Protein AF-A0A7Y3F942-F1 (afdb_monomer)

Radius of gyration: 14.52 Å; Cα contacts (8 Å, |Δi|>4): 80; chains: 1; bounding box: 33×20×36 Å

pLDDT: mean 93.65, std 3.8, range [77.19, 98.12]

Sequence (62 aa):
AGFERSEVVAVEGIGWIMPDFEDRWADPANRRHILDIVALTEREPSILGVSQHLLGVGWSPA

Secondary structure (DSSP, 8-state):
---SEEEEEEESGGGGG-TTHHHHHHSHHHHHHHHHHHHHHTT-TTTGGGSSEEEEEEE---

Foldseek 3Di:
DQFPDKAKWADLFLVVVDPPSVVLCVDPVSVVVSVVVSVVGGRPVVRSVVHPDMDMDTHHDD

Structure (mmCIF, N/CA/C/O backbone):
data_AF-A0A7Y3F942-F1
#
_entry.id   AF-A0A7Y3F942-F1
#
loop_
_atom_site.group_PDB
_atom_site.id
_atom_site.type_symbol
_atom_site.label_atom_id
_atom_site.label_alt_id
_atom_site.label_comp_id
_atom_site.label_asym_id
_atom_site.label_entity_id
_atom_site.l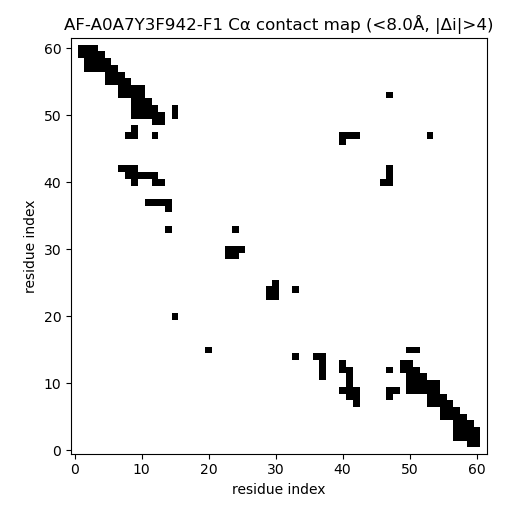abel_seq_id
_atom_site.pdbx_PDB_ins_code
_atom_site.Cartn_x
_atom_site.Cartn_y
_atom_site.Cartn_z
_atom_site.occupancy
_atom_site.B_iso_or_equiv
_atom_site.auth_seq_id
_atom_site.auth_comp_id
_atom_site.auth_asym_id
_atom_site.auth_atom_id
_atom_site.pdbx_PDB_model_num
ATOM 1 N N . ALA A 1 1 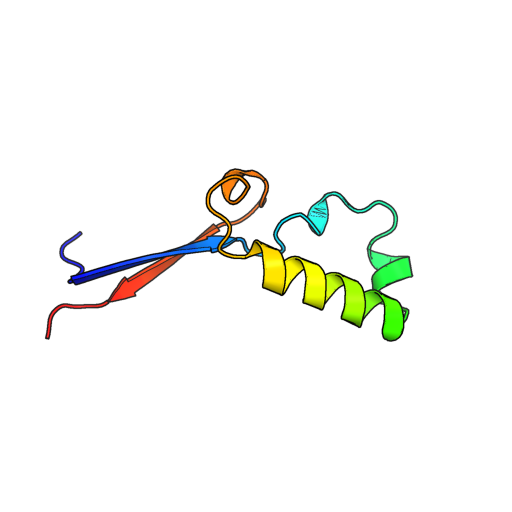? -16.222 9.727 16.464 1.00 77.19 1 ALA A N 1
ATOM 2 C CA . ALA A 1 1 ? -17.055 9.157 15.387 1.00 77.19 1 ALA A CA 1
ATOM 3 C C . ALA A 1 1 ? -17.860 7.913 15.806 1.00 77.19 1 ALA A C 1
ATOM 5 O O . ALA A 1 1 ? -18.618 7.427 14.987 1.00 77.19 1 ALA A O 1
ATOM 6 N N . GLY A 1 2 ? -17.771 7.418 17.052 1.00 92.94 2 GLY A N 1
ATOM 7 C CA . GLY A 1 2 ? -18.653 6.337 17.528 1.00 92.94 2 GLY A CA 1
ATOM 8 C C . GLY A 1 2 ? -18.323 4.926 17.021 1.00 92.94 2 GLY A C 1
ATOM 9 O O . GLY A 1 2 ? -19.134 4.036 17.221 1.00 92.94 2 GLY A O 1
ATOM 10 N N . PHE A 1 3 ? -17.166 4.712 16.385 1.00 95.44 3 PHE A N 1
ATOM 11 C CA . PHE A 1 3 ? -16.708 3.385 15.959 1.00 95.44 3 PHE A CA 1
ATOM 12 C C . PHE A 1 3 ? -16.127 2.581 17.134 1.00 95.44 3 PHE A C 1
ATOM 14 O O . PHE A 1 3 ? -15.450 3.160 17.984 1.00 95.44 3 PHE A O 1
ATOM 21 N N . GLU A 1 4 ? -16.349 1.263 17.159 1.00 96.44 4 GLU A N 1
ATOM 22 C CA . GLU A 1 4 ? -15.795 0.354 18.185 1.00 96.44 4 GLU A CA 1
ATOM 23 C C . GLU A 1 4 ? -14.317 0.009 17.946 1.00 96.44 4 GLU A C 1
ATOM 25 O O . GLU A 1 4 ? -13.544 -0.213 18.876 1.00 96.44 4 GLU A O 1
ATOM 30 N N . ARG A 1 5 ? -13.920 0.004 16.675 1.00 95.56 5 ARG A N 1
ATOM 31 C CA . ARG A 1 5 ? -12.569 -0.256 16.188 1.00 95.56 5 ARG A CA 1
ATOM 32 C C . ARG A 1 5 ? -12.324 0.663 15.005 1.00 95.56 5 ARG A C 1
ATOM 34 O O . ARG A 1 5 ? -13.255 1.009 14.271 1.00 95.56 5 ARG A O 1
ATOM 41 N N . SER A 1 6 ? -11.067 1.021 14.794 1.00 95.69 6 SER A N 1
ATOM 42 C CA . SER A 1 6 ? -10.635 1.669 13.566 1.00 95.69 6 SER A CA 1
ATOM 43 C C . SER A 1 6 ? -9.236 1.235 13.174 1.00 95.69 6 SER A C 1
ATOM 45 O O . SER A 1 6 ? -8.404 0.969 14.038 1.00 95.69 6 SER A O 1
ATOM 47 N N . GLU A 1 7 ? -8.975 1.230 11.877 1.00 95.62 7 GLU A N 1
ATOM 48 C CA . GLU A 1 7 ? -7.662 0.983 11.296 1.00 95.62 7 GLU A CA 1
ATOM 49 C C . GLU A 1 7 ? -7.402 1.994 10.192 1.00 95.62 7 GLU A C 1
ATOM 51 O O . GLU A 1 7 ? -8.340 2.473 9.553 1.00 95.62 7 GLU A O 1
ATOM 56 N N . VAL A 1 8 ? -6.130 2.297 9.947 1.00 95.62 8 VAL A N 1
ATOM 57 C CA . VAL A 1 8 ? -5.731 2.942 8.699 1.00 95.62 8 VAL A CA 1
ATOM 58 C C . VAL A 1 8 ? -4.649 2.111 8.036 1.00 95.62 8 VAL A C 1
ATOM 60 O O . VAL A 1 8 ? -3.745 1.607 8.701 1.00 95.62 8 VAL A O 1
ATOM 63 N N . VAL A 1 9 ? -4.790 1.951 6.727 1.00 96.88 9 VAL A N 1
ATOM 64 C CA . VAL A 1 9 ? -3.853 1.220 5.878 1.00 96.88 9 VAL A CA 1
ATOM 65 C C . VAL A 1 9 ? -3.380 2.120 4.747 1.00 96.88 9 VAL A C 1
ATOM 67 O O . VAL A 1 9 ? -4.115 2.999 4.281 1.00 96.88 9 VAL A O 1
ATOM 70 N N . ALA A 1 10 ? -2.143 1.907 4.318 1.00 96.00 10 ALA A N 1
ATOM 71 C CA . ALA A 1 10 ? -1.588 2.559 3.146 1.00 96.00 10 ALA A CA 1
ATOM 72 C C . ALA A 1 10 ? -2.171 1.955 1.861 1.00 96.00 10 ALA A C 1
ATOM 74 O O . ALA A 1 10 ? -2.256 0.737 1.714 1.00 96.00 10 ALA A O 1
ATOM 75 N N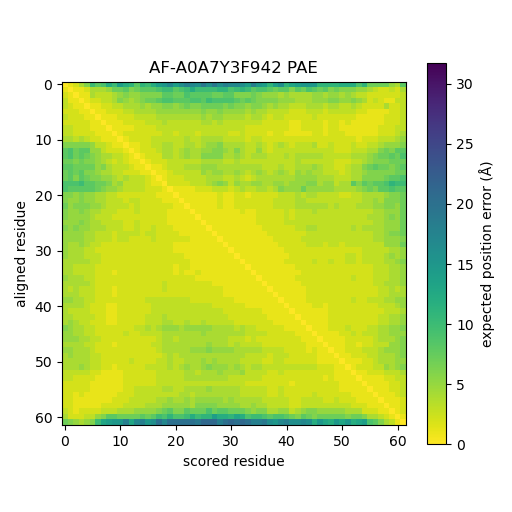 . VAL A 1 11 ? -2.544 2.817 0.917 1.00 92.88 11 VAL A N 1
ATOM 76 C CA . VAL A 1 11 ? -2.935 2.434 -0.444 1.00 92.88 11 VAL A CA 1
ATOM 77 C C . VAL A 1 11 ? -1.739 2.680 -1.356 1.00 92.88 11 VAL A C 1
ATOM 79 O O . VAL A 1 11 ? -1.241 3.795 -1.407 1.00 92.88 11 VAL A O 1
ATOM 82 N N . GLU A 1 12 ? -1.265 1.642 -2.050 1.00 89.56 12 GLU A N 1
ATOM 83 C CA . GLU A 1 12 ? -0.037 1.642 -2.879 1.00 89.56 12 GLU A CA 1
ATOM 84 C C . GLU A 1 12 ? 1.282 1.738 -2.087 1.00 89.56 12 GLU A C 1
ATOM 86 O O . GLU A 1 12 ? 2.325 1.312 -2.587 1.00 89.56 12 GLU A O 1
ATOM 91 N N . GLY A 1 13 ? 1.260 2.222 -0.841 1.00 88.44 13 GLY A N 1
ATOM 92 C CA . GLY A 1 13 ? 2.423 2.228 0.049 1.00 88.44 13 GLY A CA 1
ATOM 93 C C . GLY A 1 13 ? 3.602 2.986 -0.555 1.00 88.44 13 GLY A C 1
ATOM 94 O O . GLY A 1 13 ? 3.436 4.068 -1.106 1.00 88.44 13 GLY A O 1
ATOM 95 N N . ILE A 1 14 ? 4.807 2.421 -0.480 1.00 87.69 14 ILE A N 1
ATOM 96 C CA . ILE A 1 14 ? 6.006 3.019 -1.097 1.00 87.69 14 ILE A CA 1
ATOM 97 C C . ILE A 1 14 ? 6.064 2.847 -2.628 1.00 87.69 14 ILE A C 1
ATOM 9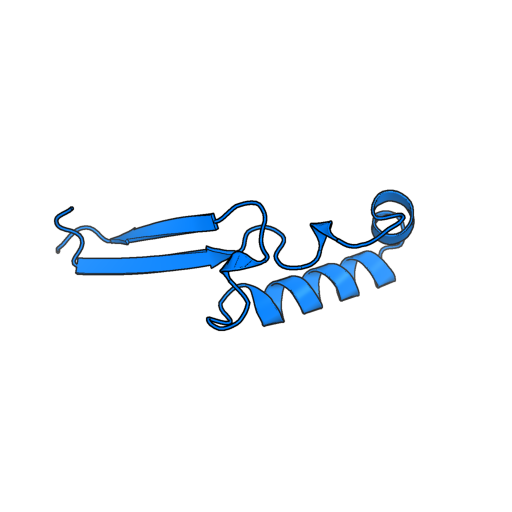9 O O . ILE A 1 14 ? 6.981 3.364 -3.266 1.00 87.69 14 ILE A O 1
ATOM 103 N N . GLY A 1 15 ? 5.111 2.120 -3.226 1.00 87.12 15 GLY A N 1
ATOM 104 C CA . GLY A 1 15 ? 5.119 1.766 -4.647 1.00 87.12 15 GLY A CA 1
ATOM 105 C C . GLY A 1 15 ? 5.088 2.971 -5.589 1.00 87.12 15 GLY A C 1
ATOM 106 O O . GLY A 1 15 ? 5.713 2.923 -6.645 1.00 87.12 15 GLY A O 1
ATOM 107 N N . TRP A 1 16 ? 4.451 4.076 -5.185 1.00 85.69 16 TRP A N 1
ATOM 108 C CA . TRP A 1 16 ? 4.318 5.285 -6.012 1.00 85.69 16 TRP A CA 1
ATOM 109 C C . TRP A 1 16 ? 5.650 6.005 -6.285 1.00 85.69 16 TRP A C 1
ATOM 111 O O . TRP A 1 16 ? 5.757 6.755 -7.250 1.00 85.69 16 TRP A O 1
ATOM 121 N N . ILE A 1 17 ? 6.671 5.793 -5.444 1.00 88.38 17 ILE A N 1
ATOM 122 C CA . ILE A 1 17 ? 7.992 6.441 -5.570 1.00 88.38 17 ILE A CA 1
ATOM 123 C C . ILE A 1 17 ? 8.819 5.790 -6.691 1.00 88.38 17 ILE A C 1
ATOM 125 O O . ILE A 1 17 ? 9.828 6.335 -7.138 1.00 88.38 17 ILE A O 1
ATOM 129 N N . MET A 1 18 ? 8.413 4.603 -7.143 1.00 89.75 18 MET A N 1
ATOM 130 C CA . MET A 1 18 ? 9.156 3.809 -8.106 1.00 89.75 18 MET A CA 1
ATOM 131 C C . MET A 1 18 ? 9.250 4.526 -9.464 1.00 89.75 18 MET A C 1
ATOM 133 O O . MET A 1 18 ? 8.219 4.746 -10.102 1.00 89.75 18 MET A O 1
ATOM 137 N N . PRO A 1 19 ? 10.463 4.841 -9.961 1.00 87.06 19 PRO A N 1
ATOM 138 C CA . PRO A 1 19 ? 10.607 5.311 -11.332 1.00 87.06 19 PRO A CA 1
ATOM 139 C C . PRO A 1 19 ? 10.223 4.184 -12.298 1.00 87.06 19 PRO A C 1
ATOM 141 O O . PRO A 1 19 ? 10.402 3.004 -11.975 1.00 87.06 19 PRO A O 1
ATOM 144 N N . ASP A 1 20 ? 9.696 4.544 -13.466 1.00 93.25 20 ASP A N 1
ATOM 145 C CA . ASP A 1 20 ? 9.333 3.603 -14.536 1.00 93.25 20 ASP A CA 1
ATOM 146 C C . ASP A 1 20 ? 8.320 2.533 -14.085 1.00 93.25 20 ASP A C 1
ATOM 148 O O . ASP A 1 20 ? 8.415 1.357 -14.449 1.00 93.25 20 ASP A O 1
ATOM 152 N N . PHE A 1 21 ? 7.359 2.932 -13.240 1.00 93.25 21 PHE A N 1
ATOM 153 C CA . PHE A 1 21 ? 6.340 2.030 -12.695 1.00 93.25 21 PHE A CA 1
ATOM 154 C C . PHE A 1 21 ? 5.647 1.216 -13.790 1.00 93.25 21 PHE A C 1
ATOM 156 O O . PHE A 1 21 ? 5.544 0.002 -13.654 1.00 93.25 21 PHE A O 1
ATOM 163 N N . GLU A 1 22 ? 5.232 1.859 -14.884 1.00 95.06 22 GLU A N 1
ATOM 164 C CA . GLU A 1 22 ? 4.514 1.203 -15.984 1.00 95.06 22 GLU A CA 1
ATOM 165 C C . GLU A 1 22 ? 5.319 0.054 -16.607 1.00 95.06 22 GLU A C 1
ATOM 167 O O . GLU A 1 22 ? 4.804 -1.056 -16.765 1.00 95.06 22 GLU A O 1
ATOM 172 N N . ASP A 1 23 ? 6.609 0.271 -16.876 1.00 96.75 23 ASP A N 1
ATOM 173 C CA . ASP A 1 23 ? 7.485 -0.743 -17.471 1.00 96.75 23 ASP A CA 1
ATOM 174 C C . ASP A 1 23 ? 7.680 -1.937 -16.528 1.00 96.75 23 ASP A C 1
ATOM 176 O O . ASP A 1 23 ? 7.644 -3.100 -16.943 1.00 96.75 23 ASP A O 1
ATOM 180 N N . ARG A 1 24 ? 7.842 -1.670 -15.227 1.00 94.31 24 ARG A N 1
ATOM 181 C CA . ARG A 1 24 ? 7.966 -2.724 -14.209 1.00 94.31 24 ARG A CA 1
ATOM 182 C C . ARG A 1 24 ? 6.650 -3.447 -13.968 1.00 94.31 24 ARG A C 1
ATOM 184 O O . ARG A 1 24 ? 6.651 -4.653 -13.745 1.00 94.31 24 ARG A O 1
ATOM 191 N N . TRP A 1 25 ? 5.531 -2.739 -14.014 1.00 95.62 25 TRP A N 1
ATOM 192 C CA . TRP A 1 25 ? 4.207 -3.314 -13.829 1.00 95.62 25 TRP A CA 1
ATOM 193 C C . TRP A 1 25 ? 3.799 -4.215 -14.998 1.00 95.62 25 TRP A C 1
ATOM 195 O O . TRP A 1 25 ? 3.064 -5.189 -14.795 1.00 95.62 25 TRP A O 1
ATOM 205 N N . ALA A 1 26 ? 4.289 -3.927 -16.209 1.00 97.75 26 ALA A N 1
ATOM 206 C CA . ALA A 1 26 ? 4.045 -4.738 -17.397 1.00 97.75 26 ALA A CA 1
ATOM 207 C C . ALA A 1 26 ? 4.605 -6.166 -17.258 1.00 97.75 26 ALA A C 1
ATOM 209 O O . ALA A 1 26 ? 3.929 -7.124 -17.645 1.00 97.75 26 ALA A O 1
ATOM 210 N N . ASP A 1 27 ? 5.784 -6.329 -16.647 1.00 98.1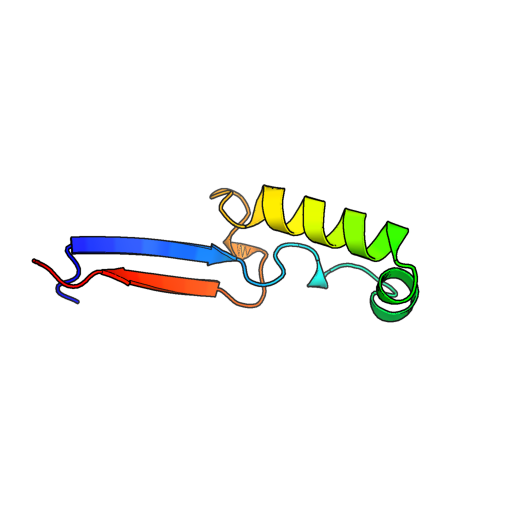2 27 ASP A N 1
ATOM 211 C CA . ASP A 1 27 ? 6.362 -7.643 -16.346 1.00 98.12 27 ASP A CA 1
ATOM 212 C C . ASP A 1 27 ? 5.638 -8.310 -15.152 1.00 98.12 27 ASP A C 1
ATOM 214 O O . ASP A 1 27 ? 5.678 -7.798 -14.028 1.00 98.12 27 ASP A O 1
ATOM 218 N N . PRO A 1 28 ? 4.997 -9.483 -15.340 1.00 98.06 28 PRO A N 1
ATOM 219 C CA . PRO A 1 28 ? 4.300 -10.191 -14.270 1.00 98.06 28 PRO A CA 1
ATOM 220 C C . PRO A 1 28 ? 5.151 -10.518 -13.038 1.00 98.06 28 PRO A C 1
ATOM 222 O O . PRO A 1 28 ? 4.618 -10.504 -11.926 1.00 98.06 28 PRO A O 1
ATOM 225 N N . ALA A 1 29 ? 6.441 -10.818 -13.212 1.00 97.88 29 ALA A N 1
ATOM 226 C CA . ALA A 1 29 ? 7.322 -11.150 -12.093 1.00 97.88 29 ALA A CA 1
ATOM 227 C C . ALA A 1 29 ? 7.606 -9.911 -11.234 1.00 97.88 29 ALA A C 1
ATOM 229 O O . ALA A 1 29 ? 7.479 -9.945 -10.010 1.00 97.88 29 ALA A O 1
ATOM 230 N N . ASN A 1 30 ? 7.898 -8.784 -11.882 1.00 96.38 30 ASN A N 1
ATOM 231 C CA . ASN A 1 30 ? 8.107 -7.507 -11.204 1.00 96.38 30 ASN A CA 1
ATOM 232 C C . ASN A 1 30 ? 6.826 -7.005 -10.537 1.00 96.38 30 ASN A C 1
ATOM 234 O O . ASN A 1 30 ? 6.861 -6.621 -9.369 1.00 96.38 30 ASN A O 1
ATOM 238 N N . ARG A 1 31 ? 5.679 -7.091 -11.221 1.00 96.38 31 ARG A N 1
ATOM 239 C CA . ARG A 1 31 ? 4.369 -6.787 -10.628 1.00 96.38 31 ARG A CA 1
ATOM 240 C C . ARG A 1 31 ? 4.124 -7.583 -9.351 1.00 96.38 31 ARG A C 1
ATOM 242 O O . ARG A 1 31 ? 3.630 -7.024 -8.373 1.00 96.38 31 ARG A O 1
ATOM 249 N N . ARG A 1 32 ? 4.485 -8.871 -9.331 1.00 97.50 32 ARG A N 1
ATOM 250 C CA . ARG A 1 32 ? 4.359 -9.690 -8.122 1.00 97.50 32 ARG A CA 1
ATOM 251 C C . ARG A 1 32 ? 5.229 -9.154 -6.986 1.00 97.50 32 ARG A C 1
ATOM 253 O O . ARG A 1 32 ? 4.710 -8.959 -5.894 1.00 97.50 32 ARG A O 1
ATOM 260 N N . HIS A 1 33 ? 6.499 -8.856 -7.254 1.00 94.75 33 HIS A N 1
ATOM 261 C CA . HIS A 1 33 ? 7.400 -8.290 -6.247 1.00 94.75 33 HIS A CA 1
ATOM 262 C C . HIS A 1 33 ? 6.919 -6.936 -5.711 1.00 94.75 33 HIS A C 1
ATOM 264 O O . HIS A 1 33 ? 6.990 -6.698 -4.509 1.00 94.75 33 HIS A O 1
ATOM 270 N N . ILE A 1 34 ? 6.393 -6.065 -6.580 1.00 94.88 34 ILE A N 1
ATOM 271 C CA . ILE A 1 34 ? 5.805 -4.781 -6.174 1.00 94.88 34 ILE A CA 1
ATOM 272 C C . ILE A 1 34 ? 4.658 -5.026 -5.190 1.00 94.88 34 ILE A C 1
ATOM 274 O O . ILE A 1 34 ? 4.653 -4.458 -4.101 1.00 94.88 34 ILE A O 1
ATOM 278 N N . LEU A 1 35 ? 3.718 -5.905 -5.544 1.00 95.25 35 LEU A N 1
ATOM 279 C CA . LEU A 1 35 ? 2.577 -6.230 -4.687 1.00 95.25 35 LEU A CA 1
ATOM 280 C C . LEU A 1 35 ? 2.996 -6.873 -3.359 1.00 95.25 35 LEU A C 1
ATOM 282 O O . LEU A 1 35 ? 2.400 -6.562 -2.333 1.00 95.25 35 LEU A O 1
ATOM 286 N N . ASP A 1 36 ? 4.029 -7.719 -3.357 1.00 95.62 36 ASP A N 1
ATOM 287 C CA . ASP A 1 36 ? 4.558 -8.318 -2.128 1.00 95.62 36 ASP A CA 1
ATOM 288 C C . ASP A 1 36 ? 5.143 -7.244 -1.190 1.00 95.62 36 ASP A C 1
ATOM 290 O O . ASP A 1 36 ? 4.880 -7.26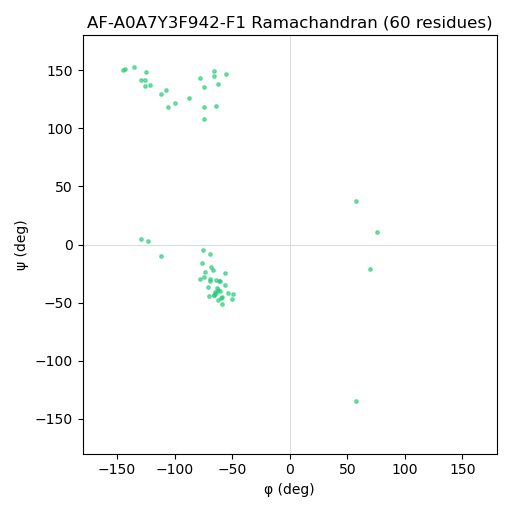1 0.010 1.00 95.62 36 ASP A O 1
ATOM 294 N N . ILE A 1 37 ? 5.868 -6.253 -1.722 1.00 93.31 37 ILE A N 1
ATOM 295 C CA . ILE A 1 37 ? 6.392 -5.126 -0.929 1.00 93.31 37 ILE A CA 1
ATOM 296 C C . ILE A 1 37 ? 5.253 -4.259 -0.378 1.00 93.31 37 ILE A C 1
ATOM 298 O O . ILE A 1 37 ? 5.281 -3.874 0.793 1.00 93.31 37 ILE A O 1
ATOM 302 N N . VAL A 1 38 ? 4.240 -3.959 -1.196 1.00 94.25 38 VAL A N 1
ATOM 303 C CA . VAL A 1 38 ? 3.061 -3.200 -0.747 1.00 94.25 38 VAL A CA 1
ATOM 304 C C . VAL A 1 38 ? 2.350 -3.942 0.385 1.00 94.25 38 VAL A C 1
ATOM 306 O O . VAL A 1 38 ? 2.087 -3.345 1.425 1.00 94.25 38 VAL A O 1
ATOM 309 N N . ALA A 1 39 ? 2.139 -5.252 0.251 1.00 94.31 39 ALA A N 1
ATOM 310 C CA . ALA A 1 39 ? 1.516 -6.075 1.289 1.00 94.31 39 ALA A CA 1
ATOM 311 C C . ALA A 1 39 ? 2.348 -6.161 2.584 1.00 94.31 39 ALA A C 1
ATOM 313 O O . ALA A 1 39 ? 1.792 -6.274 3.672 1.00 94.31 39 ALA A O 1
ATOM 314 N N . LEU A 1 40 ? 3.679 -6.091 2.498 1.00 93.56 40 LEU A N 1
ATOM 315 C CA . LEU A 1 40 ? 4.543 -6.058 3.684 1.00 93.56 40 LEU A CA 1
ATOM 316 C C . LEU A 1 40 ? 4.507 -4.710 4.413 1.00 93.56 40 LEU A C 1
ATOM 318 O O . LEU A 1 40 ? 4.816 -4.650 5.601 1.00 93.56 40 LEU A O 1
ATOM 322 N N . THR A 1 41 ? 4.159 -3.631 3.712 1.00 93.25 41 THR A N 1
ATOM 323 C CA . THR A 1 41 ? 4.270 -2.257 4.223 1.00 93.25 41 THR A CA 1
ATOM 324 C C . THR A 1 41 ? 2.924 -1.578 4.470 1.00 93.25 41 THR A C 1
ATOM 326 O O . THR A 1 41 ? 2.891 -0.543 5.131 1.00 93.25 41 THR A O 1
ATOM 329 N N . GLU A 1 42 ? 1.806 -2.171 4.035 1.00 95.44 42 GLU A N 1
ATOM 330 C CA . GLU A 1 42 ? 0.458 -1.577 4.109 1.00 95.44 42 GLU A CA 1
ATOM 331 C C . GLU A 1 42 ? 0.010 -1.162 5.521 1.00 95.44 42 GLU A C 1
ATOM 333 O O . GLU A 1 42 ? -0.847 -0.290 5.669 1.00 95.44 42 GLU A O 1
ATOM 338 N N . ARG A 1 43 ? 0.578 -1.784 6.560 1.00 95.38 43 ARG A N 1
ATOM 339 C CA . ARG A 1 43 ? 0.216 -1.598 7.975 1.00 95.38 43 ARG A CA 1
ATOM 340 C C . ARG A 1 43 ? 1.384 -1.160 8.853 1.00 95.38 43 ARG A C 1
ATOM 342 O O . ARG A 1 43 ? 1.204 -1.057 10.062 1.00 95.38 43 ARG A O 1
ATOM 349 N N . GLU A 1 44 ? 2.562 -0.924 8.276 1.00 95.25 44 GLU A N 1
ATOM 350 C CA . GLU A 1 44 ? 3.770 -0.604 9.039 1.00 95.25 44 GLU A CA 1
ATOM 351 C C . GLU A 1 44 ? 3.704 0.839 9.577 1.00 95.25 44 GLU A C 1
ATOM 353 O O . GLU A 1 44 ? 3.830 1.789 8.793 1.00 95.25 44 GLU A O 1
ATOM 358 N N . PRO A 1 45 ? 3.518 1.050 10.899 1.00 92.81 45 PRO A N 1
ATOM 359 C CA . PRO A 1 45 ? 3.207 2.371 11.444 1.00 92.81 45 PRO A CA 1
ATOM 360 C C . PRO A 1 45 ? 4.279 3.424 11.170 1.00 92.81 45 PRO A C 1
ATOM 362 O O . PRO A 1 45 ? 3.955 4.600 11.009 1.00 92.81 45 PRO A O 1
ATOM 365 N N . SER A 1 46 ? 5.548 3.011 11.096 1.00 94.25 46 SER A N 1
ATOM 366 C CA . SER A 1 46 ? 6.674 3.923 10.873 1.00 94.25 46 SER A CA 1
ATOM 367 C C . SER A 1 46 ? 6.705 4.544 9.472 1.00 94.25 46 SER A C 1
ATOM 369 O O . SER A 1 46 ? 7.333 5.587 9.293 1.00 94.25 46 SER A O 1
ATOM 371 N N . ILE A 1 47 ? 6.012 3.948 8.492 1.00 93.06 47 ILE A N 1
ATOM 372 C CA . ILE A 1 47 ? 6.028 4.389 7.086 1.00 93.06 47 ILE A CA 1
ATOM 373 C C . ILE A 1 47 ? 4.636 4.587 6.476 1.00 93.06 47 ILE A C 1
ATOM 375 O O . ILE A 1 47 ? 4.547 4.934 5.300 1.00 93.06 47 ILE A O 1
ATOM 379 N N . LEU A 1 48 ? 3.552 4.445 7.251 1.00 93.38 48 LEU A N 1
ATOM 380 C CA . LEU A 1 48 ? 2.181 4.696 6.776 1.00 93.38 48 LEU A CA 1
ATOM 381 C C . LEU A 1 48 ? 2.054 6.049 6.056 1.00 93.38 48 LEU A C 1
ATOM 383 O O . LEU A 1 48 ? 1.454 6.129 4.989 1.00 93.38 48 LEU A O 1
ATOM 387 N N . GLY A 1 49 ? 2.671 7.102 6.602 1.00 92.25 49 GLY A N 1
ATOM 388 C CA . GLY A 1 49 ? 2.623 8.454 6.037 1.00 92.25 49 GLY A CA 1
ATOM 389 C C . GLY A 1 49 ? 3.373 8.647 4.713 1.00 92.25 49 GLY A C 1
ATOM 390 O O . GLY A 1 49 ? 3.264 9.715 4.122 1.00 92.25 49 GLY A O 1
ATOM 391 N N . VAL A 1 50 ? 4.136 7.653 4.244 1.00 92.31 50 VAL A N 1
ATOM 392 C CA . VAL A 1 50 ? 4.810 7.704 2.933 1.00 92.31 50 VAL A CA 1
ATOM 393 C C . VAL A 1 50 ? 3.816 7.494 1.791 1.00 92.31 50 VAL A C 1
ATOM 395 O O . VAL A 1 50 ? 4.033 7.980 0.685 1.00 92.31 50 VAL A O 1
ATOM 398 N N . SER A 1 51 ? 2.726 6.776 2.050 1.00 93.31 51 SER A N 1
ATOM 399 C CA . SER A 1 51 ? 1.664 6.522 1.082 1.00 93.31 51 SER A CA 1
ATOM 400 C C . SER A 1 51 ? 0.980 7.817 0.634 1.00 93.31 51 SER A C 1
ATOM 402 O O . SER A 1 51 ? 0.663 8.658 1.474 1.00 93.31 51 SER A O 1
ATOM 404 N N . GLN A 1 52 ? 0.680 7.974 -0.663 1.00 92.31 52 GLN A N 1
ATOM 405 C CA . GLN A 1 52 ? -0.084 9.142 -1.141 1.00 92.31 52 GLN A CA 1
ATOM 406 C C . GLN A 1 52 ? -1.541 9.120 -0.676 1.00 92.31 52 GLN A C 1
ATOM 408 O O . GLN A 1 52 ? -2.143 10.168 -0.439 1.00 92.31 52 GLN A O 1
ATOM 413 N N . HIS A 1 53 ? -2.099 7.920 -0.525 1.00 94.00 53 HIS A N 1
ATOM 414 C CA . HIS A 1 53 ? -3.476 7.710 -0.107 1.00 94.00 53 HIS A CA 1
ATOM 415 C C . HIS A 1 53 ? -3.520 6.788 1.117 1.00 94.00 53 HIS A C 1
ATOM 417 O O . HIS A 1 53 ? -2.762 5.819 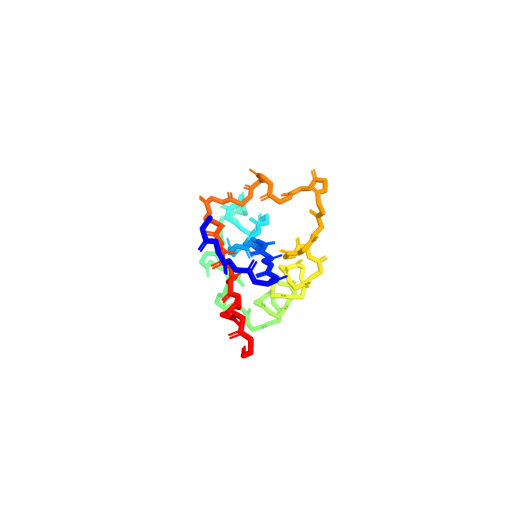1.217 1.00 94.00 53 HIS A O 1
ATOM 423 N N . LEU A 1 54 ? -4.428 7.089 2.047 1.00 95.44 54 LEU A N 1
ATOM 424 C CA . LEU A 1 54 ? -4.707 6.278 3.230 1.00 95.44 54 LEU A CA 1
ATOM 425 C C . LEU A 1 54 ? -6.177 5.873 3.226 1.00 95.44 54 LEU A C 1
ATOM 427 O O . LEU A 1 54 ? -7.053 6.697 2.957 1.00 95.44 54 LEU A O 1
ATOM 431 N N . LEU A 1 55 ? -6.447 4.616 3.568 1.00 96.31 55 LEU A N 1
ATOM 432 C CA . LEU A 1 55 ? -7.800 4.107 3.750 1.00 96.31 55 LEU A CA 1
ATOM 433 C C . LEU A 1 55 ? -8.084 3.941 5.241 1.00 96.31 55 LEU A C 1
ATOM 435 O O . LEU A 1 55 ? -7.431 3.145 5.912 1.00 96.31 55 LEU A O 1
ATOM 439 N N . GLY A 1 56 ? -9.077 4.675 5.742 1.00 96.19 56 GLY A N 1
ATOM 440 C CA . GLY A 1 56 ? -9.625 4.484 7.081 1.00 96.19 56 GLY A CA 1
ATOM 441 C C . GLY A 1 56 ? -10.745 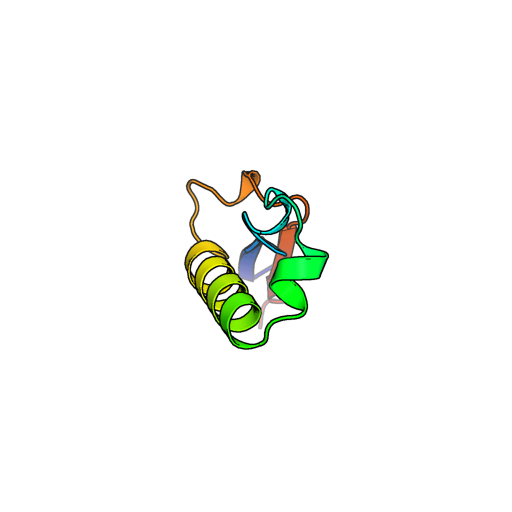3.446 7.073 1.00 96.19 56 GLY A C 1
ATOM 442 O O . GLY A 1 56 ? -11.712 3.584 6.326 1.00 96.19 56 GLY A O 1
ATOM 443 N N . 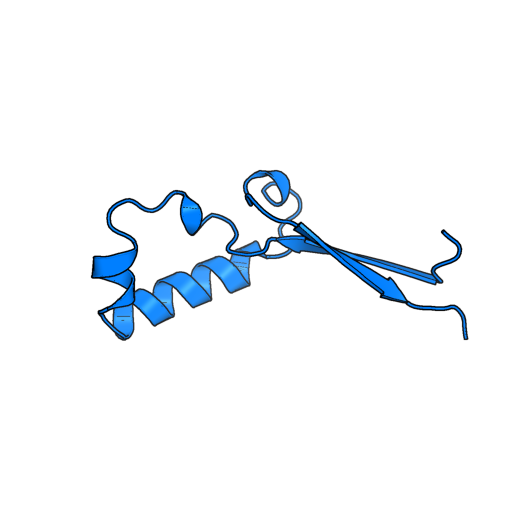VAL A 1 57 ? -10.636 2.432 7.926 1.00 96.44 57 VAL A N 1
ATOM 444 C CA . VAL A 1 57 ? -11.668 1.414 8.152 1.00 96.44 57 VAL A CA 1
ATOM 445 C C . VAL A 1 57 ? -12.224 1.604 9.557 1.00 96.44 57 VAL A C 1
ATOM 447 O O . VAL A 1 57 ? -11.461 1.710 10.513 1.00 96.44 57 VAL A O 1
ATOM 450 N N . GLY A 1 58 ? -13.547 1.666 9.687 1.00 96.44 58 GLY A N 1
ATOM 451 C CA . GLY A 1 58 ? -14.241 1.796 10.966 1.00 96.44 58 GLY A CA 1
ATOM 452 C C . GLY A 1 58 ? -15.335 0.746 11.092 1.00 96.44 58 GLY A C 1
ATOM 453 O O . GLY A 1 58 ? -16.020 0.443 10.116 1.00 96.44 58 GLY A O 1
ATOM 454 N N . TRP A 1 59 ? -15.503 0.205 12.296 1.00 97.06 59 TRP A N 1
ATOM 455 C CA . TRP A 1 59 ? -16.549 -0.769 12.605 1.00 97.06 59 TRP A CA 1
ATOM 456 C C . TRP A 1 59 ? -17.627 -0.107 13.462 1.00 97.06 59 TRP A C 1
ATOM 458 O O . TRP A 1 59 ? -17.316 0.612 14.417 1.00 97.06 59 TRP A O 1
ATOM 468 N N . SER A 1 60 ? -18.892 -0.309 13.088 1.00 95.75 60 SER A N 1
ATOM 469 C CA . SER A 1 60 ? -20.029 0.103 13.914 1.00 95.75 60 SER A CA 1
ATOM 470 C C . SER A 1 60 ? -20.035 -0.709 15.210 1.00 95.75 60 SER A C 1
ATOM 472 O O . SER A 1 60 ? -19.717 -1.894 15.148 1.00 95.75 60 SER A O 1
ATOM 474 N N . PRO A 1 61 ? -20.437 -0.122 16.349 1.00 92.50 61 PRO A N 1
ATOM 475 C CA . PRO A 1 61 ? -20.749 -0.890 17.549 1.00 92.50 61 PRO A CA 1
ATOM 476 C C . PRO A 1 61 ? -21.815 -1.958 17.263 1.00 92.50 61 PRO A C 1
ATOM 478 O O . PRO A 1 61 ? -22.695 -1.723 16.424 1.00 92.50 61 PRO A O 1
ATOM 481 N N . ALA A 1 62 ? -21.706 -3.095 17.956 1.00 83.00 62 ALA A N 1
ATOM 482 C CA . ALA A 1 62 ? -22.677 -4.193 17.943 1.00 83.00 62 ALA A CA 1
ATOM 483 C C . ALA A 1 62 ? -24.077 -3.797 18.445 1.00 83.00 62 ALA A C 1
ATOM 485 O O . ALA A 1 62 ? -24.173 -2.931 19.348 1.00 83.00 62 ALA A O 1
#

Solvent-accessible surface area (backbone atoms only — not comparable to full-atom values): 3696 Å² total; per-residue (Å²): 136,79,51,73,46,74,48,70,34,27,48,62,18,73,59,77,75,48,79,66,49,68,70,43,52,69,40,67,70,51,33,49,54,52,52,53,53,28,68,70,40,22,71,37,80,95,53,38,83,68,17,91,40,74,48,79,48,72,37,76,62,132

Mean predicted aligned error: 3.37 Å